Protein AF-A0A660ZMZ5-F1 (afdb_monomer_lite)

Radius of gyration: 26.43 Å; chains: 1; bounding box: 53×43×82 Å

Structure (mmCIF, N/CA/C/O backbone):
data_AF-A0A660ZMZ5-F1
#
_entry.id   AF-A0A660ZMZ5-F1
#
loop_
_atom_site.group_PDB
_atom_site.id
_atom_site.type_symbol
_atom_site.label_atom_id
_atom_site.label_alt_id
_atom_site.label_comp_id
_atom_site.label_asym_id
_atom_site.label_entity_id
_atom_site.label_seq_id
_atom_site.pdbx_PDB_ins_code
_atom_site.Cartn_x
_atom_site.Cartn_y
_atom_site.Cartn_z
_atom_site.occupancy
_atom_site.B_iso_or_equiv
_atom_site.auth_seq_id
_atom_site.auth_comp_id
_atom_site.auth_asym_id
_atom_site.auth_atom_id
_atom_site.pdbx_PDB_model_num
ATOM 1 N N . MET A 1 1 ? -9.570 6.543 -1.976 1.00 73.69 1 MET A N 1
ATOM 2 C CA . MET A 1 1 ? -9.579 6.877 -0.531 1.00 73.69 1 MET A CA 1
ATOM 3 C C . MET A 1 1 ? -9.071 5.758 0.386 1.00 73.69 1 MET A C 1
ATOM 5 O O . MET A 1 1 ? -8.407 6.078 1.362 1.00 73.69 1 MET A O 1
ATOM 9 N N . VAL A 1 2 ? -9.294 4.472 0.077 1.00 84.31 2 VAL A N 1
ATOM 10 C CA . VAL A 1 2 ? -8.907 3.320 0.931 1.00 84.31 2 VAL A CA 1
ATOM 11 C C . VAL A 1 2 ? -7.441 3.336 1.404 1.00 84.31 2 VAL A C 1
ATOM 13 O O . VAL A 1 2 ? -7.168 3.079 2.573 1.00 84.31 2 VAL A O 1
ATOM 16 N N . LEU A 1 3 ? -6.491 3.682 0.525 1.00 85.19 3 LEU A N 1
ATOM 17 C CA . LEU A 1 3 ? -5.066 3.721 0.876 1.00 85.19 3 LEU A CA 1
ATOM 18 C C . LEU A 1 3 ? -4.746 4.756 1.967 1.00 85.19 3 LEU A C 1
ATOM 20 O O . LEU A 1 3 ? -4.008 4.435 2.894 1.00 85.19 3 LEU A O 1
ATOM 24 N N . CYS A 1 4 ? -5.295 5.974 1.876 1.00 87.94 4 CYS A N 1
ATOM 25 C CA . CYS A 1 4 ? -5.039 7.028 2.864 1.00 87.94 4 CYS A CA 1
ATOM 26 C C . CYS A 1 4 ? -5.546 6.637 4.247 1.00 87.94 4 CYS A C 1
ATOM 28 O O . CYS A 1 4 ? -4.835 6.829 5.228 1.00 87.94 4 CYS A O 1
ATOM 30 N N . LEU A 1 5 ? -6.745 6.055 4.324 1.00 90.75 5 LEU A N 1
ATOM 31 C CA . LEU A 1 5 ? -7.324 5.655 5.602 1.00 90.75 5 LEU A CA 1
ATOM 32 C C . LEU A 1 5 ? -6.497 4.545 6.262 1.00 90.75 5 LEU A C 1
ATOM 34 O O . LEU A 1 5 ? -6.169 4.633 7.443 1.00 90.75 5 LEU A O 1
ATOM 38 N N . ALA A 1 6 ? -6.078 3.545 5.481 1.00 89.19 6 ALA A N 1
ATOM 39 C CA . ALA A 1 6 ? -5.203 2.484 5.969 1.00 89.19 6 ALA A CA 1
ATOM 40 C C . ALA A 1 6 ? -3.834 3.022 6.417 1.00 89.19 6 ALA A C 1
ATOM 42 O O . ALA A 1 6 ? -3.294 2.578 7.430 1.00 89.19 6 ALA A O 1
ATOM 43 N N . LEU A 1 7 ? -3.269 3.988 5.685 1.00 88.94 7 LEU A N 1
ATOM 44 C CA . LEU A 1 7 ? -2.001 4.621 6.040 1.00 88.94 7 LEU A CA 1
ATOM 45 C C . LEU A 1 7 ? -2.117 5.438 7.333 1.00 88.94 7 LEU A C 1
ATOM 47 O O . LEU A 1 7 ? -1.257 5.306 8.201 1.00 88.94 7 LEU A O 1
ATOM 51 N N . ALA A 1 8 ? -3.186 6.220 7.485 1.00 90.94 8 ALA A N 1
ATOM 52 C CA . ALA A 1 8 ? -3.462 6.993 8.692 1.00 90.94 8 ALA A CA 1
ATOM 53 C C . ALA A 1 8 ? -3.637 6.080 9.913 1.00 90.94 8 ALA A C 1
ATOM 55 O O . ALA A 1 8 ? -2.980 6.286 10.932 1.00 90.94 8 ALA A O 1
ATOM 56 N N . ALA A 1 9 ? -4.420 5.004 9.785 1.00 90.38 9 ALA A N 1
ATOM 57 C CA . ALA A 1 9 ? -4.562 4.001 10.840 1.00 90.38 9 ALA A CA 1
ATOM 58 C C . ALA A 1 9 ? -3.207 3.383 11.227 1.00 90.38 9 ALA A C 1
ATOM 60 O O . ALA A 1 9 ? -2.927 3.153 12.403 1.00 90.38 9 ALA A O 1
ATOM 61 N N . LYS A 1 10 ? -2.329 3.146 10.247 1.00 89.25 10 LYS A N 1
ATOM 62 C CA . LYS A 1 10 ? -0.977 2.644 10.503 1.00 89.25 10 LYS A CA 1
ATOM 63 C C . LYS A 1 10 ? -0.071 3.654 11.200 1.00 89.25 10 LYS A C 1
ATOM 65 O O . LYS A 1 10 ? 0.780 3.244 11.981 1.00 89.25 10 LYS A O 1
ATOM 70 N N . ALA A 1 11 ? -0.218 4.935 10.877 1.00 89.75 11 ALA A N 1
ATOM 71 C CA . ALA A 1 11 ? 0.551 6.015 11.479 1.00 89.75 11 ALA A CA 1
ATOM 72 C C . ALA A 1 11 ? 0.155 6.219 12.946 1.00 89.75 11 ALA A C 1
ATOM 74 O O . ALA A 1 11 ? 1.034 6.329 13.791 1.00 89.75 11 ALA A O 1
ATOM 75 N N . LEU A 1 12 ? -1.146 6.171 13.251 1.00 91.00 12 LEU A N 1
ATOM 76 C CA . LEU A 1 12 ? -1.659 6.292 14.620 1.00 91.00 12 LEU A CA 1
ATOM 77 C C . LEU A 1 12 ? -1.223 5.125 15.517 1.00 91.00 12 LEU A C 1
ATOM 79 O O . LEU A 1 12 ? -0.868 5.334 16.669 1.00 91.00 12 LEU A O 1
ATOM 83 N N . ASN A 1 13 ? -1.217 3.899 14.985 1.00 90.31 13 ASN A N 1
ATOM 84 C CA . ASN A 1 13 ? -0.828 2.701 15.742 1.00 90.31 13 ASN A CA 1
ATOM 85 C C . ASN A 1 13 ? 0.684 2.403 15.697 1.00 90.31 13 ASN A C 1
ATOM 87 O O . ASN A 1 13 ? 1.163 1.458 16.325 1.00 90.31 13 ASN A O 1
ATOM 91 N N . GLY A 1 14 ? 1.447 3.143 14.893 1.00 87.19 14 GLY A N 1
ATOM 92 C CA . GLY A 1 14 ? 2.863 2.885 14.665 1.00 87.19 14 GLY A CA 1
ATOM 93 C C . GLY A 1 14 ? 3.727 3.436 15.795 1.00 87.19 14 GLY A C 1
ATOM 94 O O . GLY A 1 14 ? 3.666 4.615 16.110 1.00 87.19 14 GLY A O 1
ATOM 95 N N . ARG A 1 15 ? 4.611 2.608 16.360 1.00 87.94 15 ARG A N 1
ATOM 96 C CA . ARG A 1 15 ? 5.560 3.044 17.403 1.00 87.94 15 ARG A CA 1
ATOM 97 C C . ARG A 1 15 ? 6.609 4.040 16.894 1.00 87.94 15 ARG A C 1
ATOM 99 O O . ARG A 1 15 ? 7.113 4.847 17.663 1.00 87.94 15 ARG A O 1
ATOM 106 N N . ALA A 1 16 ? 6.986 3.941 15.622 1.00 85.00 16 ALA A N 1
ATOM 107 C CA . ALA A 1 16 ? 7.944 4.838 14.993 1.00 85.00 16 ALA A CA 1
ATOM 108 C C . ALA A 1 16 ? 7.772 4.830 13.472 1.00 85.00 16 ALA A C 1
ATOM 110 O O . ALA A 1 16 ? 7.384 3.819 12.879 1.00 85.00 16 ALA A O 1
ATOM 111 N N . ALA A 1 17 ? 8.144 5.941 12.843 1.00 84.38 17 ALA A N 1
ATOM 112 C CA . ALA A 1 17 ? 8.369 6.027 11.410 1.00 84.38 17 ALA A CA 1
ATOM 113 C C . ALA A 1 17 ? 9.875 6.126 11.147 1.00 84.38 17 ALA A C 1
ATOM 115 O O . ALA A 1 17 ? 10.607 6.773 11.892 1.00 84.38 17 ALA A O 1
ATOM 116 N N . SER A 1 18 ? 10.350 5.481 10.084 1.00 83.81 18 SER A N 1
ATOM 117 C CA . SER A 1 18 ? 11.729 5.648 9.629 1.00 83.81 18 SER A CA 1
ATOM 118 C C . SER A 1 18 ? 11.755 6.618 8.456 1.00 83.81 18 SER A C 1
ATOM 120 O O . SER A 1 18 ? 11.049 6.405 7.472 1.00 83.81 18 SER A O 1
ATOM 122 N N . SER A 1 19 ? 12.599 7.648 8.536 1.00 85.94 19 SER A N 1
ATOM 123 C CA . SER A 1 19 ? 12.882 8.569 7.425 1.00 85.94 19 SER A CA 1
ATOM 124 C C . SER A 1 19 ? 13.849 7.981 6.396 1.00 85.94 19 SER A C 1
ATOM 126 O O . SER A 1 19 ? 14.119 8.605 5.368 1.00 85.94 19 SER A O 1
ATOM 128 N N . LYS A 1 20 ? 14.391 6.780 6.653 1.00 84.62 20 LYS A N 1
ATOM 129 C CA . LYS A 1 20 ? 15.369 6.146 5.773 1.00 84.62 20 LYS A CA 1
ATOM 130 C C . LYS A 1 20 ? 14.748 5.926 4.398 1.00 84.62 20 LYS A C 1
ATOM 132 O O . LYS A 1 20 ? 13.855 5.093 4.230 1.00 84.62 20 LYS A O 1
ATOM 137 N N . ARG A 1 21 ? 15.260 6.659 3.405 1.00 76.81 21 ARG A N 1
ATOM 138 C CA . ARG A 1 21 ? 14.857 6.500 2.009 1.00 76.81 21 ARG A CA 1
ATOM 139 C C . ARG A 1 21 ? 15.162 5.068 1.576 1.00 76.81 21 ARG A C 1
ATOM 141 O O . ARG A 1 21 ? 16.294 4.598 1.687 1.00 76.81 21 ARG A O 1
ATOM 148 N N . ARG A 1 22 ? 14.141 4.371 1.083 1.00 74.94 22 ARG A N 1
ATOM 149 C CA . ARG A 1 22 ? 14.327 3.079 0.426 1.00 74.94 22 ARG A CA 1
ATOM 150 C C . ARG A 1 22 ? 14.906 3.334 -0.963 1.00 74.94 22 ARG A C 1
ATOM 152 O O . ARG A 1 22 ? 14.366 4.165 -1.687 1.00 74.94 22 ARG A O 1
ATOM 159 N N . GLN A 1 23 ? 16.003 2.659 -1.304 1.00 75.62 23 GLN A N 1
ATOM 160 C CA . GLN A 1 23 ? 16.516 2.679 -2.672 1.00 75.62 23 GLN A CA 1
ATOM 161 C C . GLN A 1 23 ? 15.488 1.971 -3.560 1.00 75.62 23 GLN A C 1
ATOM 163 O O . GLN A 1 23 ? 15.058 0.859 -3.249 1.00 75.62 23 GLN A O 1
ATOM 168 N N . ALA A 1 24 ? 15.006 2.681 -4.578 1.00 69.88 24 ALA A N 1
ATOM 169 C CA . ALA A 1 24 ? 14.142 2.123 -5.603 1.00 69.88 24 ALA A CA 1
ATOM 170 C C . ALA A 1 24 ? 15.060 1.637 -6.722 1.00 69.88 24 ALA A C 1
ATOM 172 O O . ALA A 1 24 ? 15.458 2.405 -7.593 1.00 69.88 24 ALA A O 1
ATOM 173 N N . ASP A 1 25 ? 15.465 0.373 -6.637 1.00 70.44 25 ASP A N 1
ATOM 174 C CA . ASP A 1 25 ? 16.427 -0.222 -7.568 1.00 70.44 25 ASP A CA 1
ATOM 175 C C . ASP A 1 25 ? 15.774 -0.594 -8.913 1.00 70.44 25 ASP A C 1
ATOM 177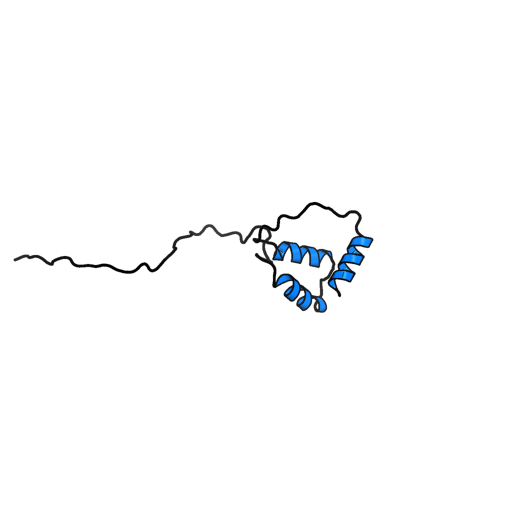 O O . ASP A 1 25 ? 16.416 -1.213 -9.762 1.00 70.44 25 ASP A O 1
ATOM 181 N N . GLY A 1 26 ? 14.468 -0.331 -9.089 1.00 71.50 26 GLY A N 1
ATOM 182 C CA . GLY A 1 26 ? 13.675 -0.671 -10.278 1.00 71.50 26 GLY A CA 1
ATOM 183 C C . GLY A 1 26 ? 13.443 -2.175 -10.482 1.00 71.50 26 GLY A C 1
ATOM 184 O O . GLY A 1 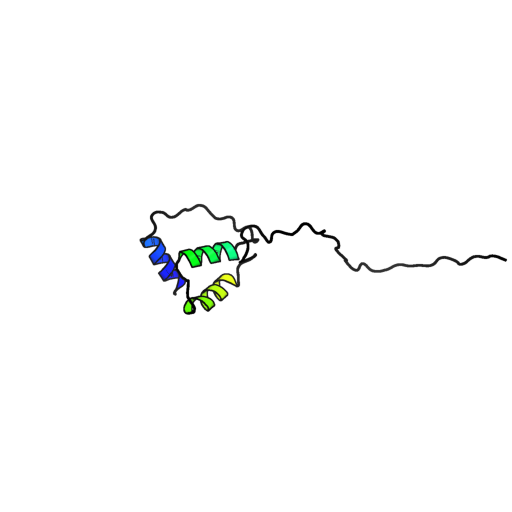26 ? 12.548 -2.584 -11.219 1.00 71.50 26 GLY A O 1
ATOM 185 N N . LYS A 1 27 ? 14.219 -3.030 -9.804 1.00 75.88 27 LYS A N 1
ATOM 186 C CA . LYS A 1 27 ? 14.209 -4.497 -9.936 1.00 75.88 27 LYS A CA 1
ATOM 187 C C . LYS A 1 27 ? 13.101 -5.173 -9.119 1.00 75.88 27 LYS A C 1
ATOM 189 O O . LYS A 1 27 ? 12.602 -6.230 -9.514 1.00 75.88 27 LYS A O 1
ATOM 194 N N . SER A 1 28 ? 12.691 -4.577 -7.997 1.00 83.31 28 SER A N 1
ATOM 195 C CA . SER A 1 28 ? 11.785 -5.204 -7.015 1.00 83.31 28 SER A CA 1
ATOM 196 C C . SER A 1 28 ? 10.803 -4.232 -6.350 1.00 83.31 28 SER A C 1
ATOM 198 O O . SER A 1 28 ? 10.348 -4.461 -5.222 1.00 83.31 28 SER A O 1
ATOM 200 N N . ASP A 1 29 ? 10.465 -3.131 -7.018 1.00 85.56 29 ASP A N 1
ATOM 201 C CA . ASP A 1 29 ? 9.622 -2.090 -6.421 1.00 85.56 29 ASP A CA 1
ATOM 202 C C . ASP A 1 29 ? 8.185 -2.591 -6.226 1.00 85.56 29 ASP A C 1
ATOM 204 O O . ASP A 1 29 ? 7.593 -2.379 -5.160 1.00 85.56 29 ASP A O 1
ATOM 208 N N . LYS A 1 30 ? 7.664 -3.385 -7.178 1.00 88.94 30 LYS A N 1
ATOM 209 C CA . LYS A 1 30 ? 6.381 -4.097 -7.019 1.00 88.94 30 LYS A CA 1
ATOM 210 C C . LYS A 1 30 ? 6.353 -4.986 -5.774 1.00 88.94 30 LYS A C 1
ATOM 212 O O . LYS A 1 30 ? 5.357 -4.988 -5.051 1.00 88.94 30 LYS A O 1
ATOM 217 N N . TYR A 1 31 ? 7.423 -5.736 -5.500 1.00 89.00 31 TYR A N 1
ATOM 218 C CA . TYR A 1 31 ? 7.512 -6.590 -4.309 1.00 89.00 31 TYR A CA 1
ATOM 219 C C . TYR A 1 31 ? 7.462 -5.756 -3.022 1.00 89.00 31 TYR A C 1
ATOM 221 O O . TYR A 1 31 ? 6.667 -6.037 -2.122 1.00 89.00 31 TYR A O 1
ATOM 229 N N . SER A 1 32 ? 8.261 -4.688 -2.952 1.00 88.31 32 SER A N 1
ATOM 230 C CA . SER A 1 32 ? 8.315 -3.803 -1.783 1.00 88.31 32 SER A CA 1
ATOM 231 C C . SER A 1 32 ? 6.963 -3.163 -1.482 1.00 88.31 32 SER A C 1
ATOM 233 O O . SER A 1 32 ? 6.521 -3.156 -0.328 1.00 88.31 32 SER A O 1
ATOM 235 N N . PHE A 1 33 ? 6.284 -2.664 -2.516 1.00 88.75 33 PHE A N 1
ATOM 236 C CA . PHE A 1 33 ? 4.971 -2.054 -2.357 1.00 88.75 33 PHE A CA 1
ATOM 237 C C . PHE A 1 33 ? 3.901 -3.091 -1.998 1.00 88.75 33 PHE A C 1
ATOM 239 O O . PHE A 1 33 ? 3.101 -2.862 -1.094 1.00 88.75 33 PHE A O 1
ATOM 246 N N . ARG A 1 34 ? 3.939 -4.288 -2.598 1.00 89.62 34 ARG A N 1
ATOM 247 C CA . ARG A 1 34 ? 3.047 -5.395 -2.224 1.00 89.62 34 ARG A CA 1
ATOM 248 C C . ARG A 1 34 ? 3.163 -5.736 -0.738 1.00 89.62 34 ARG A C 1
ATOM 250 O O . ARG A 1 34 ? 2.142 -5.820 -0.061 1.00 89.62 34 ARG A O 1
ATOM 257 N N . VAL A 1 35 ? 4.376 -5.916 -0.216 1.00 90.19 35 VAL A N 1
ATOM 258 C CA . VAL A 1 35 ? 4.595 -6.243 1.206 1.00 90.19 35 VAL A CA 1
ATOM 259 C C . VAL A 1 35 ? 4.106 -5.116 2.121 1.00 90.19 35 VAL A C 1
ATOM 261 O O . VAL A 1 35 ? 3.530 -5.392 3.176 1.00 90.19 35 VAL A O 1
ATOM 264 N N . LEU A 1 36 ? 4.269 -3.854 1.711 1.00 89.44 36 LEU A N 1
ATOM 265 C CA . LEU A 1 36 ? 3.715 -2.708 2.435 1.00 89.44 36 LEU A CA 1
ATOM 266 C C . LEU A 1 36 ? 2.182 -2.783 2.528 1.00 89.44 36 LEU A C 1
ATOM 268 O O . LEU A 1 36 ? 1.636 -2.630 3.624 1.00 89.44 36 LEU A O 1
ATOM 272 N N . LEU A 1 37 ? 1.499 -3.071 1.414 1.00 89.75 37 LEU A N 1
ATOM 273 C CA . LEU A 1 37 ? 0.039 -3.237 1.379 1.00 89.75 37 LEU A CA 1
ATOM 274 C C . LEU A 1 37 ? -0.431 -4.415 2.243 1.00 89.75 37 LEU A C 1
ATOM 276 O O . LEU A 1 37 ? -1.422 -4.288 2.959 1.00 89.75 37 LEU A O 1
ATOM 280 N N . LEU A 1 38 ? 0.304 -5.534 2.238 1.00 89.12 38 LEU A N 1
ATOM 281 C CA . LEU A 1 38 ? 0.013 -6.675 3.115 1.00 89.12 38 LEU A CA 1
ATOM 282 C C . LEU A 1 38 ? 0.140 -6.283 4.586 1.00 89.12 38 LEU A C 1
ATOM 284 O O . LEU A 1 38 ? -0.753 -6.555 5.382 1.00 89.12 38 LEU A O 1
ATOM 288 N N . ARG A 1 39 ? 1.209 -5.566 4.951 1.00 86.94 39 ARG A N 1
ATOM 289 C CA . ARG A 1 39 ? 1.365 -5.061 6.318 1.00 86.94 39 ARG A CA 1
ATOM 290 C C . ARG A 1 39 ? 0.230 -4.126 6.713 1.00 86.94 39 ARG A C 1
ATOM 292 O O . ARG A 1 39 ? -0.017 -3.989 7.904 1.00 86.94 39 ARG A O 1
ATOM 299 N N . LEU A 1 40 ? -0.357 -3.380 5.771 1.00 87.88 40 LEU A N 1
ATOM 300 C CA . LEU A 1 40 ? -1.471 -2.444 6.002 1.00 87.88 40 LEU A CA 1
ATOM 301 C C . LEU A 1 40 ? -2.819 -3.149 6.185 1.00 87.88 40 LEU A C 1
ATOM 303 O O . LEU A 1 40 ? -3.783 -2.477 6.523 1.00 87.88 40 LEU A O 1
ATOM 307 N N . GLY A 1 41 ? -2.890 -4.468 5.993 1.00 86.75 41 GLY A N 1
ATOM 308 C CA . GLY A 1 41 ? -4.142 -5.209 6.118 1.00 86.75 41 GLY A CA 1
ATOM 309 C C . GLY A 1 41 ? -5.044 -5.094 4.889 1.00 86.75 41 GLY A C 1
ATOM 310 O O . GLY A 1 41 ? -6.201 -5.488 4.961 1.00 86.75 41 GLY A O 1
ATOM 311 N N . LEU A 1 42 ? -4.536 -4.623 3.737 1.00 84.94 42 LEU A N 1
ATOM 312 C CA . LEU A 1 42 ? -5.268 -4.658 2.459 1.00 84.94 42 LEU A CA 1
ATOM 313 C C . LEU A 1 42 ? -5.252 -6.083 1.871 1.00 84.94 42 LEU A C 1
ATOM 315 O O . LEU A 1 42 ? -4.758 -6.333 0.765 1.00 84.94 42 LEU A O 1
ATOM 319 N N . ILE A 1 43 ? -5.746 -7.035 2.660 1.00 83.81 43 ILE A N 1
ATOM 320 C CA . ILE A 1 43 ? -5.765 -8.469 2.384 1.00 83.81 43 ILE A CA 1
ATOM 321 C C . ILE A 1 43 ? -7.232 -8.887 2.328 1.00 83.81 43 ILE A C 1
ATOM 323 O O . ILE A 1 43 ? -7.868 -9.114 3.345 1.00 83.81 43 ILE A O 1
ATOM 327 N N . GLY A 1 44 ? -7.777 -8.927 1.117 1.00 84.62 44 GLY A N 1
ATOM 328 C CA . GLY A 1 44 ? -9.167 -9.291 0.865 1.00 84.62 44 GLY A CA 1
ATOM 329 C C . GLY A 1 44 ? -9.498 -9.185 -0.617 1.00 84.62 44 GLY A C 1
ATOM 330 O O . GLY A 1 44 ? -8.718 -8.602 -1.391 1.00 84.62 44 GLY A O 1
ATOM 331 N N . ASP A 1 45 ? -10.628 -9.766 -1.005 1.00 83.38 45 ASP A N 1
ATOM 332 C CA . ASP A 1 45 ? -11.094 -9.794 -2.392 1.00 83.38 45 ASP A CA 1
ATOM 333 C C . ASP A 1 45 ? -11.446 -8.393 -2.895 1.00 83.38 45 ASP A C 1
ATOM 335 O O . ASP A 1 45 ? -10.972 -7.997 -3.961 1.00 83.38 45 ASP A O 1
ATOM 339 N N . GLU A 1 46 ? -12.049 -7.576 -2.034 1.00 86.75 46 GLU A N 1
ATOM 340 C CA . GLU A 1 46 ? -12.324 -6.149 -2.265 1.00 86.75 46 GLU A CA 1
ATOM 341 C C . GLU A 1 46 ? -11.065 -5.339 -2.608 1.00 86.75 46 GLU A C 1
ATOM 343 O O . GLU A 1 46 ? -11.079 -4.388 -3.390 1.00 86.75 46 GLU A O 1
ATOM 348 N N . PHE A 1 47 ? -9.917 -5.748 -2.064 1.00 86.56 47 PHE A N 1
ATOM 349 C CA . PHE A 1 47 ? -8.644 -5.060 -2.267 1.00 86.56 47 PHE A CA 1
ATOM 350 C C . PHE A 1 47 ? -7.812 -5.660 -3.404 1.00 86.56 47 PHE A C 1
ATOM 352 O O . PHE A 1 47 ? -6.709 -5.172 -3.668 1.00 86.56 47 PHE A O 1
ATOM 359 N N . LYS A 1 48 ? -8.278 -6.718 -4.089 1.00 85.69 48 LYS A N 1
ATOM 360 C CA . LYS A 1 48 ? -7.571 -7.297 -5.251 1.00 85.69 48 LYS A CA 1
ATOM 361 C C . LYS A 1 48 ? -7.425 -6.264 -6.367 1.00 85.69 48 LYS A C 1
ATOM 363 O O . LYS A 1 48 ? -6.324 -6.096 -6.894 1.00 85.69 48 LYS A O 1
ATOM 368 N N . ASN A 1 49 ? -8.495 -5.527 -6.665 1.00 88.81 49 ASN A N 1
ATOM 369 C CA . ASN A 1 49 ? -8.474 -4.540 -7.738 1.00 88.81 49 ASN A CA 1
ATOM 370 C C . ASN A 1 49 ? -7.577 -3.341 -7.391 1.00 88.81 49 ASN A C 1
ATOM 372 O O . ASN A 1 49 ? -6.688 -2.975 -8.159 1.00 88.81 49 ASN A O 1
ATOM 376 N N . CYS A 1 50 ? -7.704 -2.803 -6.172 1.00 87.19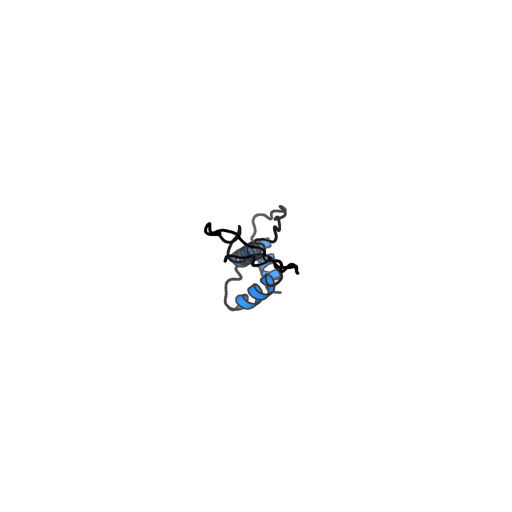 50 CYS A N 1
ATOM 377 C CA . CYS A 1 50 ? -6.824 -1.733 -5.694 1.00 87.19 50 CYS A CA 1
ATOM 378 C C . CYS A 1 50 ? -5.346 -2.140 -5.741 1.00 87.19 50 CYS A C 1
ATOM 380 O O . CYS A 1 50 ? -4.522 -1.380 -6.245 1.00 87.19 50 CYS A O 1
ATOM 382 N N . ARG A 1 51 ? -5.003 -3.349 -5.268 1.00 88.81 51 ARG A N 1
ATOM 383 C CA . ARG A 1 51 ? -3.626 -3.868 -5.324 1.00 88.81 51 ARG A CA 1
ATOM 384 C C . ARG A 1 51 ? -3.108 -3.943 -6.757 1.00 88.81 51 ARG A C 1
ATOM 386 O O . ARG A 1 51 ? -1.970 -3.554 -6.995 1.00 88.81 51 ARG A O 1
ATOM 393 N N . LYS A 1 52 ? -3.932 -4.403 -7.704 1.00 89.38 52 LYS A N 1
ATOM 394 C CA . LYS A 1 52 ? -3.563 -4.477 -9.123 1.00 89.38 52 LYS A CA 1
ATOM 395 C C . LYS A 1 52 ? -3.262 -3.092 -9.693 1.00 89.38 52 LYS A C 1
ATOM 397 O O . LYS A 1 52 ? -2.189 -2.903 -10.255 1.00 89.38 52 LYS A O 1
ATOM 402 N N . HIS A 1 53 ? -4.158 -2.126 -9.498 1.00 90.25 53 HIS A N 1
ATOM 403 C CA . HIS A 1 53 ? -3.978 -0.766 -10.014 1.00 90.25 53 HIS A CA 1
ATOM 404 C C . HIS A 1 53 ? -2.788 -0.043 -9.381 1.00 90.25 53 HIS A C 1
ATOM 406 O O . HIS A 1 53 ? -2.006 0.585 -10.087 1.00 90.25 53 HIS A O 1
ATOM 412 N N . LEU A 1 54 ? -2.597 -0.181 -8.068 1.00 87.44 54 LEU A N 1
ATOM 413 C CA . LEU A 1 54 ? -1.472 0.447 -7.379 1.00 87.44 54 LEU A CA 1
ATOM 414 C C . LEU A 1 54 ? -0.115 -0.163 -7.767 1.00 87.44 54 LEU A C 1
ATOM 416 O O . LEU A 1 54 ? 0.893 0.527 -7.698 1.00 87.44 54 LEU A O 1
ATOM 420 N N . LEU A 1 55 ? -0.073 -1.443 -8.153 1.00 89.62 55 LEU A N 1
ATOM 421 C CA . LEU A 1 55 ? 1.155 -2.129 -8.578 1.00 89.62 55 LEU A CA 1
ATOM 422 C C . LEU A 1 55 ? 1.428 -2.026 -10.086 1.00 89.62 55 LEU A C 1
ATOM 424 O O . LEU A 1 55 ? 2.534 -2.359 -10.513 1.00 89.62 55 LEU A O 1
ATOM 428 N N . ALA A 1 56 ? 0.449 -1.597 -10.890 1.00 88.50 56 ALA A N 1
ATOM 429 C CA . ALA A 1 56 ? 0.547 -1.577 -12.350 1.00 88.50 56 ALA A CA 1
ATOM 430 C C . ALA A 1 56 ? 1.666 -0.657 -12.861 1.00 88.50 56 ALA A C 1
ATOM 432 O O . ALA A 1 56 ? 2.375 -1.025 -13.792 1.00 88.50 56 ALA A O 1
ATOM 433 N N . ASN A 1 57 ? 1.864 0.487 -12.201 1.00 84.94 57 ASN A N 1
ATOM 434 C CA . ASN A 1 57 ? 2.815 1.518 -12.627 1.00 84.94 57 ASN A CA 1
ATOM 435 C C . ASN A 1 57 ? 4.216 1.367 -12.003 1.00 84.94 57 ASN A C 1
ATOM 437 O O . ASN A 1 57 ? 5.072 2.219 -12.218 1.00 84.94 57 ASN A O 1
ATOM 441 N N . LEU A 1 58 ? 4.460 0.327 -11.197 1.00 85.88 58 LEU A N 1
ATOM 442 C CA . LEU A 1 58 ? 5.762 0.108 -10.552 1.00 85.88 58 LEU A CA 1
ATOM 443 C C . LEU A 1 58 ? 6.651 -0.800 -11.409 1.00 85.88 58 LEU A C 1
ATOM 445 O O . LEU A 1 58 ? 6.154 -1.666 -12.124 1.00 85.88 58 LEU A O 1
ATOM 449 N N . ALA A 1 59 ? 7.971 -0.647 -11.308 1.00 82.44 59 ALA A N 1
ATOM 450 C CA . ALA A 1 59 ? 8.935 -1.488 -12.015 1.00 82.44 59 ALA A CA 1
ATOM 451 C C . ALA A 1 59 ? 9.268 -2.786 -11.244 1.00 82.44 59 ALA A C 1
ATOM 453 O O . ALA A 1 59 ? 9.067 -2.904 -10.028 1.00 82.44 59 ALA A O 1
ATOM 454 N N . GLY A 1 60 ? 9.768 -3.789 -11.970 1.00 84.56 60 GLY A N 1
ATOM 455 C CA . GLY A 1 60 ? 10.322 -5.011 -11.385 1.00 84.56 60 GLY A CA 1
ATOM 456 C C . GLY A 1 60 ? 9.328 -6.147 -11.126 1.00 84.56 60 GLY A C 1
ATOM 457 O O . GLY A 1 60 ? 8.179 -6.134 -11.580 1.00 84.56 60 GLY A O 1
ATOM 458 N N . SER A 1 61 ? 9.795 -7.169 -10.401 1.00 82.06 61 SER A N 1
ATOM 459 C CA . SER A 1 61 ? 8.990 -8.347 -10.049 1.00 82.06 61 SER A CA 1
ATOM 460 C C . SER A 1 61 ? 8.187 -8.133 -8.764 1.00 82.06 61 SER A C 1
ATOM 462 O O . SER A 1 61 ? 8.670 -7.555 -7.793 1.00 82.06 61 SER A O 1
ATOM 464 N N . ALA A 1 62 ? 6.952 -8.643 -8.744 1.00 80.25 62 ALA A N 1
ATOM 465 C CA . ALA A 1 62 ? 6.118 -8.708 -7.542 1.00 80.25 62 ALA A CA 1
ATOM 466 C C . ALA A 1 62 ? 6.366 -9.976 -6.702 1.00 80.25 62 ALA A C 1
ATOM 468 O O . ALA A 1 62 ? 5.901 -10.043 -5.564 1.00 80.25 62 ALA A O 1
ATOM 469 N N . ALA A 1 63 ? 7.043 -10.980 -7.270 1.00 80.25 63 ALA A N 1
ATOM 470 C CA . ALA A 1 63 ? 7.267 -12.286 -6.649 1.00 80.25 63 ALA A CA 1
ATOM 471 C C . ALA A 1 63 ? 8.625 -12.380 -5.939 1.00 80.25 63 ALA A C 1
ATOM 473 O O . ALA A 1 63 ? 8.723 -13.040 -4.909 1.00 80.25 63 ALA A O 1
ATOM 474 N N . TRP A 1 64 ? 9.653 -11.693 -6.451 1.00 76.75 64 TRP A N 1
ATOM 475 C CA . TRP A 1 64 ? 11.016 -11.786 -5.923 1.00 76.75 64 TRP A CA 1
ATOM 476 C C . TRP A 1 64 ? 11.561 -10.432 -5.479 1.00 76.75 64 TRP A C 1
ATOM 478 O O . TRP A 1 64 ? 11.476 -9.445 -6.207 1.00 76.75 64 TRP A O 1
ATOM 488 N N . LYS A 1 65 ? 12.1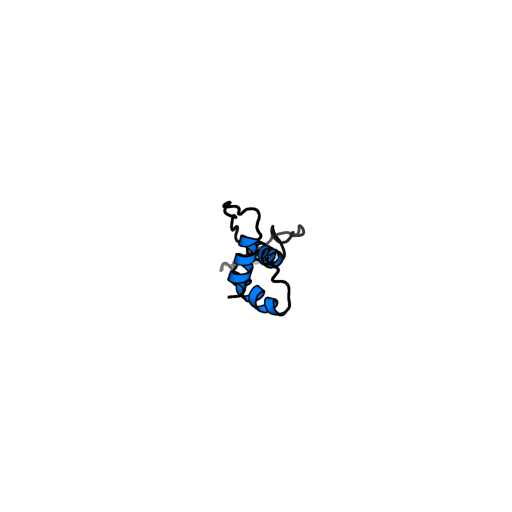84 -10.417 -4.296 1.00 72.50 65 LYS A N 1
ATOM 489 C CA . LYS A 1 65 ? 12.836 -9.237 -3.715 1.00 72.50 65 LYS A CA 1
ATOM 490 C C . LYS A 1 65 ? 14.176 -8.897 -4.382 1.00 72.50 65 LYS A C 1
ATOM 492 O O . LYS A 1 65 ? 14.528 -7.734 -4.454 1.00 72.50 65 LYS A O 1
ATOM 497 N N . ASN A 1 66 ? 14.913 -9.890 -4.880 1.00 70.75 66 ASN A N 1
ATOM 498 C CA . ASN A 1 66 ? 16.270 -9.705 -5.415 1.00 70.75 66 ASN A CA 1
ATOM 499 C C . ASN A 1 66 ? 16.392 -10.187 -6.878 1.00 70.75 66 ASN A C 1
ATOM 501 O O . ASN A 1 66 ? 17.485 -10.482 -7.345 1.00 70.75 66 ASN A O 1
ATOM 505 N N . GLY A 1 67 ? 15.270 -10.276 -7.602 1.00 67.44 67 GLY A N 1
ATOM 506 C CA . GLY A 1 67 ? 15.210 -10.899 -8.928 1.00 67.44 67 GLY A CA 1
ATOM 507 C C . GLY A 1 67 ? 14.938 -12.406 -8.870 1.00 67.44 67 GLY A C 1
ATOM 508 O O . GLY A 1 67 ? 14.986 -13.026 -7.807 1.00 67.44 67 GLY A O 1
ATOM 509 N N . ARG A 1 68 ? 14.572 -12.983 -10.021 1.00 66.50 68 ARG A N 1
ATOM 510 C CA . ARG A 1 68 ? 14.352 -14.428 -10.155 1.00 66.50 68 ARG A CA 1
ATOM 511 C C . ARG A 1 68 ? 15.706 -15.120 -9.934 1.00 66.50 68 ARG A C 1
ATOM 513 O O . ARG A 1 68 ? 16.665 -14.691 -10.575 1.00 66.50 68 ARG A O 1
ATOM 520 N N . PRO A 1 69 ? 15.816 -16.154 -9.080 1.00 64.69 69 PRO A N 1
ATOM 521 C CA . PRO A 1 69 ? 16.985 -17.021 -9.103 1.00 64.69 69 PRO A CA 1
ATOM 522 C C . PRO A 1 69 ? 17.075 -17.581 -10.520 1.00 64.69 69 PRO A C 1
ATOM 524 O O . PRO A 1 69 ? 16.197 -18.329 -10.945 1.00 64.69 69 PRO A O 1
ATOM 527 N N . VAL A 1 70 ? 18.057 -17.126 -11.292 1.00 61.34 70 VAL A N 1
ATOM 528 C CA . VAL A 1 70 ? 18.397 -17.773 -12.553 1.00 61.34 70 VAL A CA 1
ATOM 529 C C . VAL A 1 70 ? 18.982 -19.130 -12.169 1.00 61.34 70 VAL A C 1
ATOM 531 O O . VAL A 1 70 ? 20.010 -19.153 -11.486 1.00 61.34 70 VAL A O 1
ATOM 534 N N . PRO A 1 71 ? 18.362 -20.270 -12.533 1.00 60.22 71 PRO A N 1
ATOM 535 C CA . PRO A 1 71 ? 19.151 -21.485 -12.632 1.00 60.22 71 PRO A CA 1
ATOM 536 C C . PRO A 1 71 ? 20.290 -21.170 -13.606 1.00 60.22 71 PRO A C 1
ATOM 538 O O . PRO A 1 71 ? 20.075 -20.503 -14.617 1.00 60.22 71 PRO A O 1
ATOM 541 N N . LYS A 1 72 ? 21.517 -21.548 -13.251 1.00 48.44 72 LYS A N 1
ATOM 542 C CA . LYS A 1 72 ? 22.706 -21.326 -14.071 1.00 48.44 72 LYS A CA 1
ATOM 543 C C . LYS A 1 72 ? 22.541 -22.085 -15.392 1.00 48.44 72 LYS A C 1
ATOM 545 O O . LYS A 1 72 ? 22.910 -23.247 -15.494 1.00 48.44 72 LYS A O 1
ATOM 550 N N . THR A 1 73 ? 21.961 -21.434 -16.385 1.00 49.31 73 THR A N 1
ATOM 551 C CA . THR A 1 73 ? 21.996 -21.848 -17.781 1.00 49.31 73 THR A CA 1
ATOM 552 C C . THR A 1 73 ? 22.200 -20.573 -18.582 1.00 49.31 73 THR A C 1
ATOM 554 O O . THR A 1 73 ? 21.312 -19.730 -18.652 1.00 49.31 73 THR A O 1
ATOM 557 N N . GLU A 1 74 ? 23.453 -20.410 -19.004 1.00 47.75 74 GLU A N 1
ATOM 558 C CA . GLU A 1 74 ? 23.928 -19.726 -20.205 1.00 47.75 74 GLU A CA 1
ATOM 559 C C . GLU A 1 74 ? 23.074 -18.564 -20.753 1.00 47.75 74 GLU A C 1
ATOM 561 O O . GLU A 1 74 ? 21.994 -18.753 -21.307 1.00 47.75 74 GLU A O 1
ATOM 566 N N . GLN A 1 75 ? 23.614 -17.347 -20.671 1.00 42.47 75 GLN A N 1
ATOM 567 C CA . GLN A 1 75 ? 23.268 -16.272 -21.598 1.00 42.47 75 GLN A CA 1
ATOM 568 C C . GLN A 1 75 ? 24.203 -16.356 -22.814 1.00 42.47 75 GLN A C 1
ATOM 570 O O . GLN A 1 75 ? 25.350 -15.926 -22.744 1.00 42.47 75 GLN A O 1
ATOM 575 N N . THR A 1 76 ? 23.676 -16.872 -23.918 1.00 45.72 76 THR A N 1
ATOM 576 C CA . THR A 1 76 ? 24.090 -16.688 -25.323 1.00 45.72 76 THR A CA 1
ATOM 577 C C . THR A 1 76 ? 22.752 -16.662 -26.071 1.00 45.72 76 THR A C 1
ATOM 579 O O . THR A 1 76 ? 21.913 -17.523 -25.842 1.00 45.72 76 THR A O 1
ATOM 582 N N . VAL A 1 77 ? 22.350 -15.645 -26.828 1.00 56.03 77 VAL A N 1
ATOM 583 C CA . VAL A 1 77 ? 23.031 -14.896 -27.887 1.00 56.03 77 VAL A CA 1
ATOM 584 C C . VAL A 1 77 ? 22.266 -13.579 -28.143 1.00 56.03 77 VAL A C 1
ATOM 586 O O . VAL A 1 77 ? 21.035 -13.569 -28.056 1.00 56.03 77 VAL A O 1
ATOM 589 N N . PRO A 1 78 ? 22.945 -12.465 -28.467 1.00 50.47 78 PRO A N 1
ATOM 590 C CA . PRO A 1 78 ? 22.334 -11.324 -29.133 1.00 50.47 78 PRO A CA 1
ATOM 591 C C . PRO A 1 78 ? 22.484 -11.488 -30.653 1.00 50.47 78 PRO A C 1
ATOM 593 O O . PRO A 1 78 ? 23.538 -11.175 -31.197 1.00 50.47 78 PRO A O 1
ATOM 596 N N . ASP A 1 79 ? 21.441 -11.943 -31.346 1.00 43.97 79 ASP A N 1
ATOM 597 C CA . ASP A 1 79 ? 21.405 -11.878 -32.812 1.00 43.97 79 ASP A CA 1
ATOM 598 C C . ASP A 1 79 ? 20.775 -10.552 -33.247 1.00 43.97 79 ASP A C 1
ATOM 600 O O . ASP A 1 79 ? 19.562 -10.409 -33.405 1.00 43.97 79 ASP A O 1
ATOM 604 N N . THR A 1 80 ? 21.643 -9.555 -33.401 1.00 45.34 80 THR A N 1
ATOM 605 C CA . THR A 1 80 ? 21.442 -8.434 -34.321 1.00 45.34 80 THR A CA 1
ATOM 606 C C . THR A 1 80 ? 21.547 -8.998 -35.743 1.00 45.34 80 THR A C 1
ATOM 608 O O . THR A 1 80 ? 22.624 -9.483 -36.088 1.00 45.34 80 THR A O 1
ATOM 611 N N . PRO A 1 81 ? 20.513 -8.933 -36.602 1.00 43.75 81 PRO A N 1
ATOM 612 C CA . PRO A 1 81 ? 20.687 -9.238 -38.016 1.00 43.75 81 PRO A CA 1
ATOM 613 C C . PRO A 1 81 ? 21.404 -8.045 -38.657 1.00 43.75 81 PRO A C 1
ATOM 615 O O . PRO A 1 81 ? 20.779 -7.047 -39.010 1.00 43.7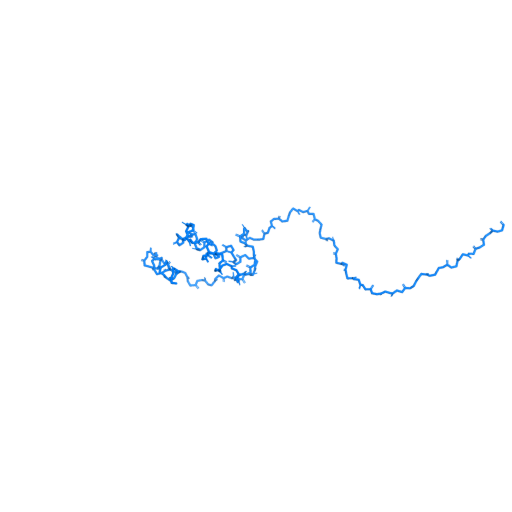5 81 PRO A O 1
ATOM 618 N N . ALA A 1 82 ? 22.734 -8.103 -38.707 1.00 49.12 82 ALA A N 1
ATOM 619 C CA . ALA A 1 82 ? 23.535 -7.213 -39.533 1.00 49.12 82 ALA A CA 1
ATOM 620 C C . ALA A 1 82 ? 23.559 -7.769 -40.963 1.00 49.12 82 ALA A C 1
ATOM 622 O O . ALA A 1 82 ? 23.815 -8.954 -41.174 1.00 49.12 82 ALA A O 1
ATOM 623 N N . GLU A 1 83 ? 23.236 -6.894 -41.910 1.00 38.97 83 GLU A N 1
ATOM 624 C CA . GLU A 1 83 ? 23.298 -7.110 -43.349 1.00 38.97 83 GLU A CA 1
ATOM 625 C C . GLU A 1 83 ? 24.667 -7.600 -43.852 1.00 38.97 83 GLU A C 1
ATOM 627 O O . GLU A 1 83 ? 25.711 -7.147 -43.395 1.00 38.97 83 GLU A O 1
ATOM 632 N N . GLU A 1 84 ? 24.574 -8.484 -44.852 1.00 32.41 84 GLU A N 1
ATOM 633 C CA . GLU A 1 84 ? 25.319 -8.528 -46.120 1.00 32.41 84 GLU A CA 1
ATOM 634 C C . GLU A 1 84 ? 26.864 -8.588 -46.132 1.00 32.41 84 GLU A C 1
ATOM 636 O O . GLU A 1 84 ? 27.557 -7.672 -45.704 1.00 32.41 84 GLU A O 1
ATOM 641 N N . HIS A 1 85 ? 27.407 -9.659 -46.737 1.00 36.19 85 HIS A N 1
ATOM 642 C CA . HIS A 1 85 ? 28.130 -9.707 -48.037 1.00 36.19 85 HIS A CA 1
ATOM 643 C C . HIS A 1 85 ? 29.030 -10.982 -48.092 1.00 36.19 85 HIS A C 1
ATOM 645 O O . HIS A 1 85 ? 29.194 -11.674 -47.089 1.00 36.19 85 HIS A O 1
ATOM 651 N N . PRO A 1 86 ? 29.628 -11.328 -49.243 1.00 44.06 86 PRO A N 1
ATOM 652 C CA . PRO A 1 86 ? 29.203 -12.316 -50.230 1.00 44.06 86 PRO A CA 1
ATOM 653 C C . PRO A 1 86 ? 29.960 -13.659 -50.110 1.00 44.06 86 PRO A C 1
ATOM 655 O O . PRO A 1 86 ? 31.079 -13.725 -49.605 1.00 44.06 86 PRO A O 1
ATOM 658 N N . SER A 1 87 ? 29.401 -14.740 -50.652 1.00 43.19 87 SER A N 1
ATOM 659 C CA . SER A 1 87 ? 30.112 -16.017 -50.784 1.00 43.19 87 SER A CA 1
ATOM 660 C C . SER A 1 87 ? 30.309 -16.375 -52.251 1.00 43.19 87 SER A C 1
ATOM 662 O O . SER A 1 87 ? 29.357 -16.784 -52.909 1.00 43.19 87 SER A O 1
ATOM 664 N N . ASP A 1 88 ? 31.551 -16.278 -52.720 1.00 42.53 88 ASP A N 1
ATOM 665 C CA . ASP A 1 88 ? 32.050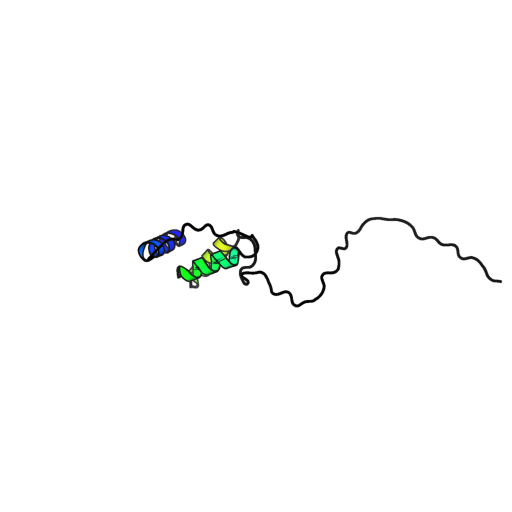 -17.028 -53.872 1.00 42.53 88 ASP A CA 1
ATOM 666 C C . ASP A 1 88 ? 33.363 -17.702 -53.456 1.00 42.53 88 ASP A C 1
ATOM 668 O O . ASP A 1 88 ? 34.246 -17.045 -52.891 1.00 42.53 88 ASP A O 1
ATOM 672 N N . PRO A 1 89 ? 33.498 -19.018 -53.667 1.00 48.91 89 PRO A N 1
ATOM 673 C CA . PRO A 1 89 ? 34.768 -19.502 -54.182 1.00 48.91 89 PRO A CA 1
ATOM 674 C C . PRO A 1 89 ? 34.592 -20.592 -55.249 1.00 48.91 89 PRO A C 1
ATOM 676 O O . PRO A 1 89 ? 34.206 -21.725 -54.969 1.00 48.91 89 PRO A O 1
ATOM 679 N N . THR A 1 90 ? 34.972 -20.228 -56.474 1.00 46.00 90 THR A N 1
ATOM 680 C CA . THR A 1 90 ? 35.851 -20.973 -57.389 1.00 46.00 90 THR A CA 1
ATOM 681 C C . THR A 1 90 ? 35.949 -22.488 -57.153 1.00 46.00 90 THR A C 1
ATOM 683 O O . THR A 1 90 ? 36.793 -22.962 -56.392 1.00 46.00 90 THR A O 1
ATOM 686 N N . GLN A 1 91 ? 35.164 -23.268 -57.903 1.00 38.41 91 GLN A N 1
ATOM 687 C CA . GLN A 1 91 ? 35.469 -24.675 -58.172 1.00 38.41 91 GLN A CA 1
ATOM 688 C C . GLN A 1 91 ? 36.562 -24.761 -59.245 1.00 38.41 91 GLN A C 1
ATOM 690 O O . GLN A 1 91 ? 36.351 -24.380 -60.395 1.00 38.41 91 GLN A O 1
ATOM 695 N N . GLY A 1 92 ? 37.728 -25.283 -58.867 1.00 38.06 92 GLY A N 1
ATOM 696 C CA . GLY A 1 92 ? 38.810 -25.625 -59.781 1.00 38.06 92 GLY A CA 1
ATOM 697 C C . GLY A 1 92 ? 39.175 -27.104 -59.678 1.00 38.06 92 GLY A C 1
ATOM 698 O O . GLY A 1 92 ? 39.707 -27.516 -58.658 1.00 38.06 92 GLY A O 1
ATOM 699 N N . SER A 1 93 ? 38.916 -27.822 -60.779 1.00 38.75 93 SER A N 1
ATOM 700 C CA . SER A 1 93 ? 39.714 -28.907 -61.385 1.00 38.75 93 SER A CA 1
ATOM 701 C C . SER A 1 93 ? 40.077 -30.147 -60.556 1.00 38.75 93 SER A C 1
ATOM 703 O O . SER A 1 93 ? 40.760 -30.008 -59.554 1.00 38.75 93 SER A O 1
ATOM 705 N N . GLN A 1 94 ? 39.735 -31.347 -61.055 1.00 44.09 94 GLN A N 1
ATOM 706 C CA . GLN A 1 94 ? 40.654 -32.395 -61.576 1.00 44.09 94 GLN A CA 1
ATOM 707 C C . GLN A 1 94 ? 39.787 -33.338 -62.452 1.00 44.09 94 GLN A C 1
ATOM 709 O O . GLN A 1 94 ? 38.687 -33.693 -62.031 1.00 44.09 94 GLN A O 1
ATOM 714 N N . ALA A 1 95 ? 40.026 -33.474 -63.762 1.00 41.44 95 ALA A N 1
ATOM 715 C CA . ALA A 1 95 ? 41.098 -34.211 -64.456 1.00 41.44 95 ALA A CA 1
ATOM 716 C C . ALA A 1 95 ? 40.883 -35.732 -64.418 1.00 41.44 95 ALA A C 1
ATOM 718 O O . ALA A 1 95 ? 40.935 -36.306 -63.311 1.00 41.44 95 ALA A O 1
#

Sequence (95 aa):
MVLCLALAAKALNGRAASSKRRQADGKSDKYSFRVLLLRLGLIGDEFKNCRKHLLANLAGSAAWKNGRPVPKTEQTVPDTPAEEHPSDPTQGSQA

Foldseek 3Di:
DVVVVLVVVCVVPPPDDDPDDDDQPLAAFLLVVVVVCVVSVCDDPVSPVVNCVVSVPGGHDNPDPVHDPPPPDDDDDDDDPDDDDDDDDDDDDDD

pLDDT: mean 73.38, std 18.52, range [32.41, 91.0]

Secondary structure (DSSP, 8-state):
-HHHHHHHHHHHS-S-----PPP--SSBHHHHHHHHHHHTT--SSHHHHHHHHHHHT--B-SS-SS-----S-----------------------